Protein AF-A0A7C0Z1P6-F1 (afdb_monomer_lite)

Foldseek 3Di:
DDDDDDPDDPPQPAADPVPRHRPVVHDDPDDPPVDDPVCPVVPVVVPD

Structure (mmCIF, N/CA/C/O backbone):
data_AF-A0A7C0Z1P6-F1
#
_entry.id   AF-A0A7C0Z1P6-F1
#
loop_
_atom_site.group_PDB
_atom_site.id
_atom_site.type_symbol
_atom_site.label_atom_id
_at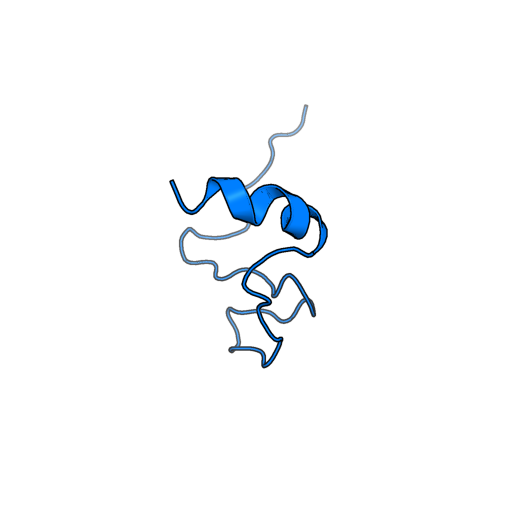om_site.label_alt_id
_atom_site.label_comp_id
_atom_site.label_asym_id
_atom_site.label_entity_id
_atom_site.label_seq_id
_atom_site.pdbx_PDB_ins_code
_atom_site.Cartn_x
_atom_site.Cartn_y
_atom_site.Cartn_z
_atom_site.occupancy
_atom_site.B_iso_or_equiv
_atom_site.auth_seq_id
_atom_site.auth_comp_id
_atom_site.auth_asym_id
_atom_site.auth_atom_id
_atom_site.pdbx_PDB_model_num
ATOM 1 N N . ALA A 1 1 ? 27.280 -5.586 9.103 1.00 78.62 1 ALA A N 1
ATOM 2 C CA . ALA A 1 1 ? 25.881 -5.554 8.623 1.00 78.62 1 ALA A CA 1
ATOM 3 C C . ALA A 1 1 ? 25.882 -5.288 7.120 1.00 78.62 1 ALA A C 1
ATOM 5 O O . ALA A 1 1 ? 26.747 -4.544 6.671 1.00 78.62 1 ALA A O 1
ATOM 6 N N . VAL A 1 2 ? 24.975 -5.902 6.353 1.00 81.38 2 VAL A N 1
ATOM 7 C CA . VAL A 1 2 ? 24.813 -5.639 4.909 1.00 81.38 2 VAL A CA 1
ATOM 8 C C . VAL A 1 2 ? 23.766 -4.531 4.729 1.00 81.38 2 VAL A C 1
ATOM 10 O O . VAL A 1 2 ? 22.732 -4.597 5.397 1.00 81.38 2 VAL A O 1
ATOM 13 N N . PRO A 1 3 ? 24.004 -3.514 3.879 1.00 8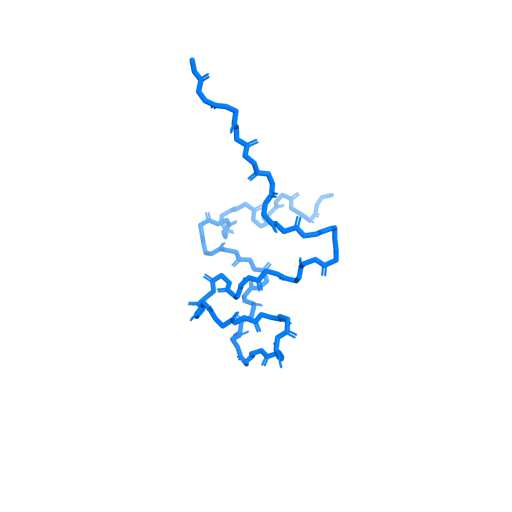4.38 3 PRO A N 1
ATOM 14 C CA . PRO A 1 3 ? 23.039 -2.442 3.664 1.00 84.38 3 PRO A CA 1
ATOM 15 C C . PRO A 1 3 ? 21.790 -2.963 2.947 1.00 84.38 3 PRO A C 1
ATOM 17 O O . PRO A 1 3 ? 21.882 -3.705 1.966 1.00 84.38 3 PRO A O 1
ATOM 20 N N . MET A 1 4 ? 20.612 -2.552 3.420 1.00 87.69 4 MET A N 1
ATOM 21 C CA . MET A 1 4 ? 19.365 -2.815 2.707 1.00 87.69 4 MET A CA 1
ATOM 22 C C . MET A 1 4 ? 19.349 -2.025 1.396 1.00 87.69 4 MET A C 1
ATOM 24 O O . MET A 1 4 ? 19.624 -0.826 1.380 1.00 87.69 4 MET A O 1
ATOM 28 N N . LYS A 1 5 ? 19.010 -2.698 0.294 1.00 86.38 5 LYS A N 1
ATOM 29 C CA . LYS A 1 5 ? 18.856 -2.080 -1.024 1.00 86.38 5 LYS A CA 1
ATOM 30 C C . LYS A 1 5 ? 17.378 -1.845 -1.310 1.00 86.38 5 LYS A C 1
ATOM 32 O O . LYS A 1 5 ? 16.587 -2.785 -1.265 1.00 86.38 5 LYS A O 1
ATOM 37 N N . LEU A 1 6 ? 17.017 -0.611 -1.658 1.00 88.88 6 LEU A N 1
ATOM 38 C CA . LEU A 1 6 ? 15.696 -0.318 -2.210 1.00 88.88 6 LEU A CA 1
ATOM 39 C C . LEU A 1 6 ? 15.575 -0.965 -3.597 1.00 88.88 6 LEU A C 1
ATOM 41 O O . LEU A 1 6 ? 16.399 -0.715 -4.476 1.00 88.88 6 LEU A O 1
ATOM 45 N N . LEU A 1 7 ? 14.569 -1.822 -3.773 1.00 87.62 7 LEU A N 1
ATOM 46 C CA . LEU A 1 7 ? 14.315 -2.515 -5.042 1.00 87.62 7 LEU A CA 1
ATOM 47 C C . LEU A 1 7 ? 13.264 -1.805 -5.906 1.00 87.62 7 LEU A C 1
ATOM 49 O O . LEU A 1 7 ? 13.344 -1.864 -7.128 1.00 87.62 7 LEU A O 1
ATOM 53 N N . CYS A 1 8 ? 12.287 -1.142 -5.284 1.00 90.69 8 CYS A N 1
ATOM 54 C CA . CYS A 1 8 ? 11.260 -0.374 -5.988 1.00 90.69 8 CYS A CA 1
ATOM 55 C C . CYS A 1 8 ? 11.767 1.032 -6.341 1.00 90.69 8 CYS A C 1
ATOM 57 O O . CYS A 1 8 ? 12.471 1.661 -5.550 1.00 90.69 8 CYS A O 1
ATOM 59 N N . SER A 1 9 ? 11.338 1.539 -7.500 1.00 93.94 9 SER A N 1
ATOM 60 C CA . SER A 1 9 ? 11.368 2.970 -7.818 1.00 93.94 9 SER A CA 1
ATOM 61 C C . SER A 1 9 ? 10.322 3.737 -6.999 1.00 93.94 9 SER A C 1
ATOM 63 O O . SER A 1 9 ? 9.402 3.144 -6.434 1.00 93.94 9 SER A O 1
ATOM 65 N N . GLU A 1 10 ? 10.400 5.067 -7.001 1.00 93.69 10 GLU A N 1
ATOM 66 C CA . GLU A 1 10 ? 9.391 5.933 -6.368 1.00 93.69 10 GLU A CA 1
ATOM 67 C C . GLU A 1 10 ? 7.985 5.747 -6.965 1.00 93.69 10 GLU A C 1
ATOM 69 O O . GLU A 1 10 ? 6.980 5.903 -6.280 1.00 93.69 10 GLU A O 1
ATOM 74 N N . SER A 1 11 ? 7.907 5.361 -8.240 1.00 95.31 11 SER A N 1
ATOM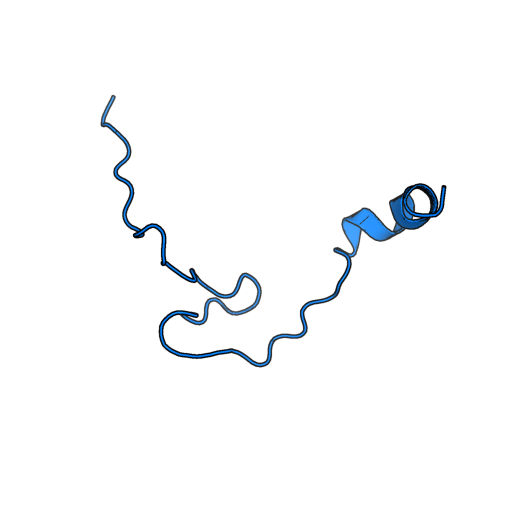 75 C CA . SER A 1 11 ? 6.658 5.111 -8.967 1.00 95.31 11 SER A CA 1
ATOM 76 C C . SER A 1 11 ? 6.106 3.686 -8.819 1.00 95.31 11 SER A C 1
ATOM 78 O O . SER A 1 11 ? 5.077 3.364 -9.417 1.00 95.31 11 SER A O 1
ATOM 80 N N . CYS A 1 12 ? 6.781 2.816 -8.061 1.00 95.69 12 CYS A N 1
ATOM 81 C CA . CYS A 1 12 ? 6.395 1.418 -7.881 1.00 95.69 12 CYS A CA 1
ATOM 82 C C . CYS A 1 12 ? 5.013 1.329 -7.217 1.00 95.69 12 CYS A C 1
ATOM 84 O O . CYS A 1 12 ? 4.853 1.673 -6.048 1.00 95.69 12 CYS A O 1
ATOM 86 N N . LYS A 1 13 ? 4.011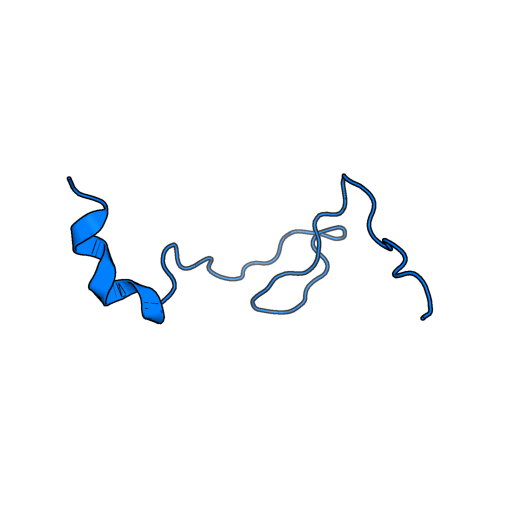 0.807 -7.934 1.00 94.81 13 LYS A N 1
ATOM 87 C CA . LYS A 1 13 ? 2.645 0.651 -7.395 1.00 94.81 13 LYS A CA 1
ATOM 88 C C . LYS A 1 13 ? 2.523 -0.487 -6.374 1.00 94.81 13 LYS A C 1
ATOM 90 O O . LYS A 1 13 ? 1.494 -0.610 -5.718 1.00 94.81 13 LYS A O 1
ATOM 95 N N . GLY A 1 14 ? 3.560 -1.315 -6.243 1.00 94.00 14 GLY A N 1
ATOM 96 C CA . GLY A 1 14 ? 3.615 -2.434 -5.308 1.00 94.00 14 GLY A CA 1
ATOM 97 C C . GLY A 1 14 ? 2.724 -3.618 -5.694 1.00 94.00 14 GLY A C 1
ATOM 98 O O . GLY A 1 14 ? 2.297 -3.772 -6.841 1.00 94.00 14 GLY A O 1
ATOM 99 N N . LEU A 1 15 ? 2.477 -4.482 -4.712 1.00 94.69 15 LEU A N 1
ATOM 100 C CA . LEU A 1 15 ? 1.587 -5.635 -4.828 1.00 94.69 15 LEU A CA 1
ATOM 101 C C . LEU A 1 15 ? 0.263 -5.346 -4.118 1.00 94.69 15 LEU A C 1
ATOM 103 O O . LEU A 1 15 ? 0.221 -4.592 -3.145 1.00 94.69 15 LEU A O 1
ATOM 107 N N . CYS A 1 16 ? -0.817 -5.980 -4.568 1.00 93.38 16 CYS A N 1
ATOM 108 C CA . CYS A 1 16 ? -2.080 -5.941 -3.846 1.00 93.38 16 CYS A CA 1
ATOM 109 C C . CYS A 1 16 ? -1.910 -6.603 -2.466 1.00 93.38 16 CYS A C 1
ATOM 111 O O . CYS A 1 16 ? -1.537 -7.776 -2.415 1.00 93.38 16 CYS A O 1
ATOM 113 N N . PRO A 1 17 ? -2.235 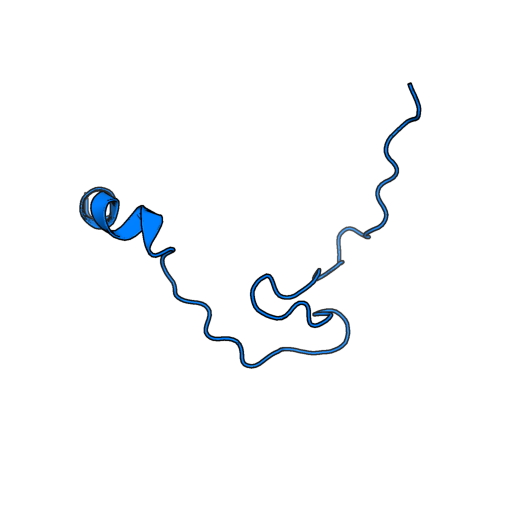-5.921 -1.351 1.00 89.75 17 PRO A N 1
ATOM 114 C CA . PRO A 1 17 ? -2.077 -6.486 -0.008 1.00 89.75 17 PRO A CA 1
ATOM 115 C C . PRO A 1 17 ? -3.064 -7.626 0.289 1.00 89.75 17 PRO A C 1
ATOM 117 O O . PRO A 1 17 ? -2.937 -8.291 1.309 1.00 89.75 17 PRO A O 1
ATOM 120 N N . ILE A 1 18 ? -4.051 -7.835 -0.588 1.00 90.75 18 ILE A N 1
ATOM 121 C CA . ILE A 1 18 ? -5.092 -8.854 -0.435 1.00 90.75 18 ILE A CA 1
ATOM 122 C C . ILE A 1 18 ? -4.750 -10.113 -1.245 1.00 90.75 18 ILE A C 1
ATOM 124 O O . ILE A 1 18 ? -4.843 -11.214 -0.717 1.00 90.75 18 ILE A O 1
ATOM 128 N N . CYS A 1 19 ? -4.347 -9.972 -2.515 1.00 94.62 19 CYS A N 1
ATOM 129 C CA . CYS A 1 19 ? -4.132 -11.115 -3.419 1.00 94.62 19 CYS A CA 1
ATOM 130 C C . CYS A 1 19 ? -2.708 -11.245 -3.982 1.00 94.62 19 CYS A C 1
ATOM 132 O O . CYS A 1 19 ? -2.429 -12.194 -4.708 1.00 94.62 19 CYS A O 1
ATOM 134 N N . GLY A 1 20 ? -1.814 -10.291 -3.712 1.00 94.12 20 GLY A N 1
ATOM 135 C CA . GLY A 1 20 ? -0.438 -10.307 -4.217 1.00 94.12 20 GLY A CA 1
ATOM 136 C C . GLY A 1 20 ? -0.271 -9.928 -5.693 1.00 94.12 20 GLY A C 1
ATOM 137 O O . GLY A 1 20 ? 0.855 -9.934 -6.182 1.00 94.12 20 GLY A O 1
ATOM 138 N N . ALA A 1 21 ? -1.344 -9.569 -6.409 1.00 96.75 21 ALA A N 1
ATOM 139 C CA . ALA A 1 21 ? -1.252 -9.142 -7.807 1.00 96.75 21 ALA A CA 1
ATOM 140 C C . ALA A 1 21 ? -0.324 -7.929 -7.972 1.00 96.75 21 ALA A C 1
ATOM 142 O O . ALA A 1 21 ? -0.369 -6.987 -7.177 1.00 96.75 21 ALA A O 1
ATOM 143 N N . ASN A 1 22 ? 0.496 -7.938 -9.024 1.00 95.81 22 ASN A N 1
ATOM 144 C CA . ASN A 1 22 ? 1.406 -6.841 -9.324 1.00 95.81 22 ASN A CA 1
ATOM 145 C C . ASN A 1 22 ? 0.642 -5.635 -9.886 1.00 95.81 22 ASN A C 1
ATOM 147 O O . ASN A 1 22 ? 0.233 -5.637 -11.048 1.00 95.81 22 ASN A O 1
ATOM 151 N N . LEU A 1 23 ? 0.515 -4.571 -9.088 1.00 95.25 23 LEU A N 1
ATOM 152 C CA . LEU A 1 23 ? -0.247 -3.374 -9.461 1.00 95.25 23 LEU A CA 1
ATOM 153 C C . LEU A 1 23 ? 0.429 -2.548 -10.566 1.00 95.25 23 LEU A C 1
ATOM 155 O O . LEU A 1 23 ? -0.177 -1.632 -11.125 1.00 95.25 23 LEU A O 1
ATOM 159 N N . ASN A 1 24 ? 1.679 -2.877 -10.906 1.00 95.31 24 ASN A N 1
ATOM 160 C CA . ASN A 1 24 ? 2.369 -2.307 -12.060 1.00 95.31 24 ASN A CA 1
ATOM 161 C C . ASN A 1 24 ? 1.883 -2.911 -13.390 1.00 95.31 24 ASN A C 1
ATOM 163 O O . ASN A 1 24 ? 2.038 -2.268 -14.423 1.00 95.31 24 ASN A O 1
ATOM 167 N N . GLN A 1 25 ? 1.294 -4.114 -13.376 1.00 97.00 25 GLN A N 1
ATOM 168 C CA . GLN A 1 25 ? 0.771 -4.789 -14.573 1.00 97.00 25 GLN A CA 1
ATOM 169 C C . GLN A 1 25 ? -0.721 -4.526 -14.806 1.00 97.00 25 GLN A C 1
ATOM 171 O O . GLN A 1 25 ? -1.206 -4.683 -15.922 1.00 97.00 25 GLN A O 1
ATOM 176 N N . GLY A 1 26 ? -1.451 -4.111 -13.772 1.00 94.75 26 GLY A N 1
ATOM 177 C CA . GLY A 1 26 ? -2.878 -3.834 -13.867 1.00 94.75 26 GLY A CA 1
ATOM 178 C C . GLY A 1 26 ? -3.519 -3.645 -12.500 1.00 94.75 26 GLY A C 1
ATOM 179 O O . GLY A 1 26 ? -2.887 -3.834 -11.463 1.00 94.75 26 GLY A O 1
ATOM 180 N N . VAL A 1 27 ? -4.789 -3.250 -12.500 1.00 93.25 27 VAL A N 1
ATOM 181 C CA . VAL A 1 27 ? -5.598 -3.216 -11.277 1.00 93.25 27 VAL A CA 1
ATOM 182 C C . VAL A 1 27 ? -6.139 -4.613 -10.966 1.00 93.25 27 VAL A C 1
ATOM 184 O O . VAL A 1 27 ? -6.284 -5.442 -11.858 1.00 93.25 27 VAL A O 1
ATOM 187 N N . CYS A 1 28 ? -6.427 -4.873 -9.694 1.00 94.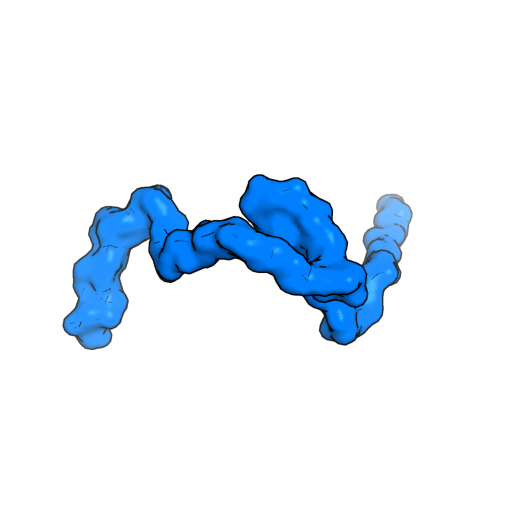38 28 CYS A N 1
ATOM 188 C CA . CYS A 1 28 ? -7.132 -6.070 -9.244 1.00 94.38 28 CYS A CA 1
ATOM 189 C C . CYS A 1 28 ? -8.516 -5.694 -8.706 1.00 94.38 28 CYS A C 1
ATOM 191 O O . CYS A 1 28 ? -8.678 -4.599 -8.164 1.00 94.38 28 CYS A O 1
ATOM 193 N N . ASP A 1 29 ? -9.450 -6.641 -8.715 1.00 93.88 29 ASP A N 1
ATOM 194 C CA . ASP A 1 29 ? -10.825 -6.430 -8.236 1.00 93.88 29 ASP A CA 1
ATOM 195 C C . ASP A 1 29 ? -11.005 -6.682 -6.727 1.00 93.88 29 ASP A C 1
ATOM 197 O O . ASP A 1 29 ? -12.121 -6.820 -6.228 1.00 93.88 29 ASP A O 1
ATOM 201 N N . CYS A 1 30 ? -9.908 -6.761 -5.964 1.00 92.00 30 CYS A N 1
ATOM 202 C CA . CYS A 1 30 ? -9.978 -6.946 -4.518 1.00 92.00 30 CYS A CA 1
ATOM 203 C C . CYS A 1 30 ? -10.726 -5.783 -3.858 1.00 92.00 30 CYS A C 1
ATOM 205 O O . CYS A 1 30 ? -10.322 -4.623 -3.983 1.00 92.00 30 CYS A O 1
ATOM 207 N N . SER A 1 31 ? -11.770 -6.106 -3.091 1.00 83.62 31 SER A N 1
ATOM 208 C CA . SER A 1 31 ? -12.493 -5.124 -2.288 1.00 83.62 31 SER A CA 1
ATOM 209 C C . SER A 1 31 ? -11.547 -4.503 -1.265 1.00 83.62 31 SER A C 1
ATOM 211 O O . SER A 1 31 ? -11.041 -5.178 -0.367 1.00 83.62 31 SER A O 1
ATOM 213 N N . ARG A 1 32 ? -11.287 -3.204 -1.406 1.00 72.00 32 ARG A N 1
ATOM 214 C CA . ARG A 1 32 ? -10.584 -2.432 -0.384 1.00 72.00 32 ARG A CA 1
ATOM 215 C C . ARG A 1 32 ? -11.604 -2.097 0.692 1.00 72.00 32 ARG A C 1
ATOM 217 O O . ARG A 1 32 ? -12.285 -1.078 0.596 1.00 72.00 32 ARG A O 1
ATOM 224 N N . GLU A 1 33 ? -11.752 -2.977 1.683 1.00 71.44 33 GLU A N 1
ATOM 225 C CA . GLU A 1 33 ? -12.535 -2.645 2.874 1.00 71.44 33 GLU A CA 1
ATOM 226 C C . GLU A 1 33 ? -11.931 -1.359 3.460 1.00 71.44 33 GLU A C 1
ATOM 228 O O . GLU A 1 33 ? -10.731 -1.284 3.725 1.00 71.44 33 GLU A O 1
ATOM 233 N N . SER A 1 34 ? -12.741 -0.305 3.580 1.00 70.44 34 SER A N 1
ATOM 234 C CA . SER A 1 34 ? -12.264 1.039 3.938 1.00 70.44 34 SER A CA 1
ATOM 235 C C . SER A 1 34 ? -11.736 1.132 5.371 1.00 70.44 34 SER A C 1
ATOM 237 O O . SER A 1 34 ? -11.139 2.138 5.747 1.00 70.44 34 SER A O 1
ATOM 239 N N . MET A 1 35 ? -11.949 0.089 6.173 1.00 74.94 35 MET A N 1
ATOM 240 C CA . MET A 1 35 ? -11.534 0.014 7.561 1.00 74.94 35 MET A CA 1
ATOM 241 C C . MET A 1 35 ? -11.159 -1.426 7.900 1.00 74.94 35 MET A C 1
ATOM 243 O O . MET A 1 35 ? -12.000 -2.320 7.818 1.00 74.94 35 MET A O 1
ATOM 247 N N . ASP A 1 36 ? -9.908 -1.633 8.316 1.00 80.44 36 ASP A N 1
ATOM 248 C CA . ASP A 1 36 ? -9.449 -2.922 8.834 1.00 80.44 36 ASP A CA 1
ATOM 249 C C . ASP A 1 36 ? -10.383 -3.370 9.980 1.00 80.44 36 ASP A C 1
ATOM 251 O O . ASP A 1 36 ? -10.652 -2.574 10.892 1.00 80.44 36 ASP A O 1
ATOM 255 N N . PRO A 1 37 ? -10.892 -4.618 9.976 1.00 81.88 37 PRO A N 1
ATOM 256 C CA . PRO A 1 37 ? -11.780 -5.120 11.022 1.00 81.88 37 PRO A CA 1
ATOM 257 C C . PRO A 1 37 ? -11.242 -4.925 12.444 1.00 81.88 37 PRO A C 1
ATOM 259 O O . PRO A 1 37 ? -12.033 -4.688 13.362 1.00 81.88 37 PRO A O 1
ATOM 262 N N . ARG A 1 38 ? -9.914 -4.953 12.633 1.00 85.19 38 ARG A N 1
ATOM 263 C CA . ARG A 1 38 ? -9.253 -4.725 13.931 1.00 85.19 38 ARG A CA 1
ATOM 264 C C . ARG A 1 38 ? -9.496 -3.319 14.472 1.00 85.19 38 ARG A C 1
ATOM 266 O O . ARG A 1 38 ? -9.438 -3.106 15.679 1.00 85.19 38 ARG A O 1
ATOM 273 N N . TRP A 1 39 ? -9.769 -2.355 13.598 1.00 88.12 39 TRP A N 1
ATOM 274 C CA . TRP A 1 39 ? -9.962 -0.951 13.957 1.00 88.12 39 TRP A CA 1
ATOM 275 C C . TRP A 1 39 ? -11.434 -0.568 14.120 1.00 88.12 39 TRP A C 1
ATOM 277 O O . TRP A 1 39 ? -11.726 0.571 14.482 1.00 88.12 39 TRP A O 1
ATOM 287 N N . ARG A 1 40 ? -12.382 -1.504 13.940 1.00 87.69 40 ARG A N 1
ATOM 288 C CA . ARG A 1 40 ? -13.826 -1.223 14.083 1.00 87.69 40 ARG A CA 1
ATOM 289 C C . ARG A 1 40 ? -14.185 -0.543 15.404 1.00 87.69 40 ARG A C 1
ATOM 291 O O . ARG A 1 40 ? -15.019 0.359 15.404 1.00 87.69 40 ARG A O 1
ATOM 298 N N . ALA A 1 41 ? -13.554 -0.940 16.510 1.00 87.56 41 ALA A N 1
ATOM 299 C CA . ALA A 1 41 ? -13.816 -0.364 17.831 1.00 87.56 41 ALA A CA 1
ATOM 300 C C . ALA A 1 41 ? -13.413 1.120 17.941 1.00 87.56 41 ALA A C 1
ATOM 302 O O . ALA A 1 41 ? -13.993 1.860 18.734 1.00 87.56 41 ALA A O 1
ATOM 303 N N . LEU A 1 42 ? -12.462 1.567 17.117 1.00 89.44 42 LEU A N 1
ATOM 304 C CA . LEU A 1 42 ? -11.925 2.929 17.125 1.00 89.44 42 LEU A CA 1
ATOM 305 C C . LEU A 1 42 ? -12.717 3.891 16.234 1.00 89.44 42 LEU A C 1
ATOM 307 O O . LEU A 1 42 ? -12.465 5.092 16.273 1.00 89.44 42 LEU A O 1
ATOM 311 N N . LYS A 1 43 ? -13.710 3.406 15.473 1.00 86.75 43 LYS A N 1
ATOM 312 C CA . LYS A 1 43 ? -14.507 4.228 14.544 1.00 86.75 43 LYS A CA 1
ATOM 313 C C . LYS A 1 43 ? -15.107 5.477 15.205 1.00 86.75 43 LYS A C 1
ATOM 315 O O . LYS A 1 43 ? -15.218 6.515 14.564 1.00 86.75 43 LYS A O 1
ATOM 320 N N . LYS A 1 44 ? -15.460 5.381 16.492 1.00 86.81 44 LYS A N 1
ATOM 321 C CA . LYS A 1 44 ? -16.038 6.481 17.282 1.00 86.81 44 LYS A CA 1
ATOM 322 C C . LYS A 1 44 ? -15.104 7.691 17.424 1.00 86.81 44 LYS A C 1
ATOM 324 O O . LYS A 1 44 ? -15.593 8.788 17.641 1.00 86.81 44 LYS A O 1
ATOM 329 N N . LEU A 1 45 ? -13.790 7.500 17.287 1.00 88.94 45 LEU A N 1
ATOM 330 C CA . LEU A 1 45 ? -12.786 8.563 17.411 1.00 88.94 45 LEU A CA 1
ATOM 331 C C . LEU A 1 45 ? -12.617 9.394 16.130 1.00 88.94 45 LEU A C 1
ATOM 333 O O . LEU A 1 45 ? -12.000 10.446 16.171 1.00 88.94 45 LEU A O 1
ATOM 337 N N . LEU A 1 46 ? -13.139 8.928 14.990 1.00 82.50 46 LEU A N 1
ATOM 338 C CA . LEU A 1 46 ? -13.040 9.626 13.699 1.00 82.50 46 LEU A CA 1
ATOM 339 C C . LEU A 1 46 ? -14.208 10.598 13.447 1.00 82.50 46 LEU A C 1
ATOM 341 O O . LEU A 1 46 ? -14.299 11.177 12.370 1.00 82.50 46 LEU A O 1
ATOM 345 N N . GLN A 1 47 ? -15.137 10.723 14.398 1.00 74.00 47 GLN A N 1
ATOM 346 C CA . GLN A 1 47 ? -16.371 11.511 14.277 1.00 74.00 47 GLN A CA 1
ATOM 347 C C . GLN A 1 47 ? -16.383 12.750 15.195 1.00 74.00 47 GLN A C 1
ATOM 349 O O . GLN A 1 47 ? -17.454 13.305 15.434 1.00 74.00 47 GLN A O 1
ATOM 354 N N . SER A 1 48 ? -15.221 13.149 15.726 1.00 53.47 48 SER A N 1
ATOM 355 C CA . SER A 1 48 ? -15.034 14.296 16.631 1.00 53.47 48 SER A CA 1
ATOM 356 C C . SER A 1 48 ? -14.322 15.458 15.961 1.00 53.47 48 SER A C 1
ATOM 358 O O . SER A 1 48 ? -13.291 15.171 15.310 1.00 53.47 48 SER A O 1
#

pLDDT: mean 87.58, std 8.68, range [53.47, 97.0]

Radius of gyration: 16.25 Å; chains: 1; bounding box: 42×25×32 Å

Sequence (48 aa):
AVPMKLLCSESCKGLCPICGANLNQGVCDCSRESMDPRWRALKKLLQS

Secondary structure (DSSP, 8-state):
-PPPPP-S-TT---B-TTT--BTTT--------SS-GGGGGGGGGGG-